Protein AF-A0A1J3IBA2-F1 (afdb_monomer)

Secondary structure (DSSP, 8-state):
-----------PSS--S-EEEEEEEEEETTEEEEEEEEEE-GGGSPP--SSPPPPPEEEEEEEEEEETTEEEEEEEEEEEEE----

Radius of gyration: 15.35 Å; Cα contacts (8 Å, |Δi|>4): 121; chains: 1; bounding box: 49×23×36 Å

Structure (mmCIF, N/CA/C/O backbone):
data_AF-A0A1J3IBA2-F1
#
_entry.id   AF-A0A1J3IBA2-F1
#
loop_
_atom_site.group_PDB
_atom_site.id
_atom_site.type_symbol
_atom_site.label_atom_id
_atom_site.label_alt_id
_atom_site.label_comp_id
_atom_site.label_asym_id
_atom_site.label_entity_id
_atom_site.label_seq_id
_atom_site.pdbx_PDB_ins_code
_atom_site.Cartn_x
_atom_site.Cartn_y
_atom_site.Cartn_z
_atom_site.occupancy
_atom_site.B_iso_or_equiv
_atom_site.auth_seq_id
_atom_site.auth_comp_id
_atom_site.auth_asym_id
_atom_site.auth_atom_id
_atom_site.pdbx_PDB_model_num
ATOM 1 N N . PRO A 1 1 ? -0.059 5.723 13.809 1.00 87.94 1 PRO A N 1
ATOM 2 C CA . PRO A 1 1 ? 0.774 4.494 13.871 1.00 87.94 1 PRO A CA 1
ATOM 3 C C . PRO A 1 1 ? 2.025 4.689 13.003 1.00 87.94 1 PRO A C 1
ATOM 5 O O . PRO A 1 1 ? 1.973 5.494 12.076 1.00 87.94 1 PRO A O 1
ATOM 8 N N . MET A 1 2 ? 3.121 3.987 13.301 1.00 93.44 2 MET A N 1
ATOM 9 C CA . MET A 1 2 ? 4.291 3.878 12.422 1.00 93.44 2 MET A CA 1
ATOM 10 C C . MET A 1 2 ? 4.632 2.395 12.286 1.00 93.44 2 MET A C 1
ATOM 12 O O . MET A 1 2 ? 4.859 1.754 13.306 1.00 93.44 2 MET A O 1
ATOM 16 N N . TRP A 1 3 ? 4.644 1.878 11.057 1.00 94.44 3 TRP A N 1
ATOM 17 C CA . TRP A 1 3 ? 5.049 0.495 10.773 1.00 94.44 3 TRP A CA 1
ATOM 18 C C . TRP A 1 3 ? 6.530 0.431 10.411 1.00 94.44 3 TRP A C 1
ATOM 20 O O . TRP A 1 3 ? 7.293 -0.233 11.096 1.00 94.44 3 TRP A O 1
ATOM 30 N N . ASN A 1 4 ? 6.961 1.211 9.411 1.00 93.69 4 ASN A N 1
ATOM 31 C CA . ASN A 1 4 ? 8.351 1.220 8.929 1.00 93.69 4 ASN A CA 1
ATOM 32 C C . ASN A 1 4 ? 8.875 -0.194 8.603 1.00 93.69 4 ASN A C 1
ATOM 34 O O . ASN A 1 4 ? 10.018 -0.523 8.909 1.00 93.69 4 ASN A O 1
ATOM 38 N N . GLU A 1 5 ? 8.020 -1.015 7.998 1.00 95.19 5 GLU A N 1
ATOM 39 C CA . GLU A 1 5 ? 8.322 -2.384 7.586 1.00 95.19 5 GLU A CA 1
ATOM 40 C C . GLU A 1 5 ? 8.528 -2.446 6.071 1.00 95.19 5 GLU A C 1
ATOM 42 O O . GLU A 1 5 ? 7.849 -1.741 5.318 1.00 95.19 5 GLU A O 1
ATOM 47 N N . ASP A 1 6 ? 9.435 -3.321 5.639 1.00 93.00 6 ASP A N 1
ATOM 48 C CA . ASP A 1 6 ? 9.636 -3.653 4.232 1.00 93.00 6 ASP A CA 1
ATOM 49 C C . ASP A 1 6 ? 8.957 -4.993 3.931 1.00 93.00 6 ASP A C 1
ATOM 51 O O . ASP A 1 6 ? 9.234 -6.008 4.573 1.00 93.00 6 ASP A O 1
ATOM 55 N N . LEU A 1 7 ? 8.069 -4.997 2.935 1.00 95.12 7 LEU A N 1
ATOM 56 C CA . LEU A 1 7 ? 7.347 -6.183 2.480 1.00 95.12 7 LEU A CA 1
ATOM 57 C C . LEU A 1 7 ? 7.762 -6.521 1.048 1.00 95.12 7 LEU A C 1
ATOM 59 O O . LEU A 1 7 ? 7.878 -5.635 0.202 1.00 95.12 7 LEU A O 1
ATOM 63 N N . MET A 1 8 ? 7.956 -7.811 0.771 1.00 94.31 8 MET A N 1
ATOM 64 C CA . MET A 1 8 ? 8.284 -8.326 -0.556 1.00 94.31 8 MET A CA 1
ATOM 65 C C . MET A 1 8 ? 7.221 -9.325 -0.994 1.00 94.31 8 MET A C 1
ATOM 67 O O . MET A 1 8 ? 6.894 -10.258 -0.262 1.00 94.31 8 MET A O 1
ATOM 71 N N . PHE A 1 9 ? 6.715 -9.139 -2.209 1.00 92.94 9 PHE A N 1
ATOM 72 C CA . PHE A 1 9 ? 5.726 -10.013 -2.823 1.00 92.94 9 PHE A CA 1
ATOM 73 C C . PHE A 1 9 ? 6.304 -10.595 -4.108 1.00 92.94 9 PHE A C 1
ATOM 75 O O . PHE A 1 9 ? 6.980 -9.897 -4.860 1.00 92.94 9 PHE A O 1
ATOM 82 N N . VAL A 1 10 ? 6.031 -11.874 -4.357 1.00 93.31 10 VAL A N 1
ATOM 83 C CA . VAL A 1 10 ? 6.406 -12.558 -5.598 1.00 93.31 10 VAL A CA 1
ATOM 84 C C . VAL A 1 10 ? 5.121 -12.926 -6.322 1.00 93.31 10 VAL A C 1
ATOM 86 O O . VAL A 1 10 ? 4.283 -13.639 -5.775 1.00 93.31 10 VAL A O 1
ATOM 89 N N . ALA A 1 11 ? 4.967 -12.423 -7.541 1.00 91.25 11 ALA A N 1
ATOM 90 C CA . ALA A 1 11 ? 3.818 -12.665 -8.402 1.00 91.25 11 ALA A CA 1
ATOM 91 C C . ALA A 1 11 ? 4.285 -12.830 -9.856 1.00 91.25 11 ALA A C 1
ATOM 93 O O . ALA A 1 11 ? 5.380 -12.391 -10.213 1.00 91.25 11 ALA A O 1
ATOM 94 N N . ALA A 1 12 ? 3.474 -13.487 -10.684 1.00 91.44 12 ALA A N 1
ATOM 95 C CA . ALA A 1 12 ? 3.767 -13.666 -12.103 1.00 91.44 12 ALA A CA 1
ATOM 96 C C . ALA A 1 12 ? 3.313 -12.442 -12.914 1.00 91.44 12 ALA A C 1
ATOM 98 O O . ALA A 1 12 ? 2.238 -11.904 -12.663 1.00 91.44 12 ALA A O 1
ATOM 99 N N . GLU A 1 13 ? 4.116 -12.025 -13.895 1.00 88.06 13 GLU A N 1
ATOM 100 C CA . GLU A 1 13 ? 3.691 -11.052 -14.908 1.00 88.06 13 GLU A CA 1
ATOM 101 C C . GLU A 1 13 ? 2.947 -11.754 -16.062 1.00 88.06 13 GLU A C 1
ATOM 103 O O . GLU A 1 13 ? 3.296 -12.893 -16.397 1.00 88.06 13 GLU A O 1
ATOM 108 N N . PRO A 1 14 ? 1.971 -11.081 -16.710 1.00 90.12 14 PRO A N 1
ATOM 109 C CA . PRO A 1 14 ? 1.559 -9.681 -16.521 1.00 90.12 14 PRO A CA 1
ATOM 110 C C . PRO A 1 14 ? 0.674 -9.456 -15.284 1.00 90.12 14 PRO A C 1
ATOM 112 O O . PRO A 1 14 ? -0.095 -10.325 -14.892 1.00 90.12 14 PRO A O 1
ATOM 115 N N . PHE A 1 15 ? 0.761 -8.262 -14.690 1.00 89.12 15 PHE A N 1
ATOM 116 C CA . PHE A 1 15 ? -0.107 -7.879 -13.575 1.00 89.12 15 PHE A CA 1
ATOM 117 C C . PHE A 1 15 ? -1.440 -7.337 -14.089 1.00 89.12 15 PHE A C 1
ATOM 119 O O . PHE A 1 15 ? -1.488 -6.240 -14.651 1.00 89.12 15 PHE A O 1
ATOM 126 N N . GLU A 1 16 ? -2.513 -8.093 -13.877 1.00 89.00 16 GLU A N 1
ATOM 127 C CA . GLU A 1 16 ? -3.877 -7.670 -14.209 1.00 89.00 16 GLU A CA 1
ATOM 128 C C . GLU A 1 16 ? -4.565 -7.014 -13.004 1.00 89.00 16 GLU A C 1
ATOM 130 O O . GLU A 1 16 ? -5.311 -6.043 -13.164 1.00 89.00 16 GLU A O 1
ATOM 135 N N . GLU A 1 17 ? -4.270 -7.480 -11.785 1.00 92.38 17 GLU A N 1
ATOM 136 C CA . GLU A 1 17 ? -4.814 -6.902 -10.559 1.00 92.38 17 GLU A CA 1
ATOM 137 C C . GLU A 1 17 ? -3.929 -5.795 -9.949 1.00 92.38 17 GLU A C 1
ATOM 139 O O . GLU A 1 17 ? -2.695 -5.833 -10.022 1.00 92.38 17 GLU A O 1
ATOM 144 N N . PRO A 1 18 ? -4.536 -4.788 -9.291 1.00 94.81 18 PRO A N 1
ATOM 145 C CA . PRO A 1 18 ? -3.797 -3.824 -8.484 1.00 94.81 18 PRO A CA 1
ATOM 146 C C . PRO A 1 18 ? -3.297 -4.454 -7.175 1.00 94.81 18 PRO A C 1
ATOM 148 O O . PRO A 1 18 ? -3.905 -5.378 -6.634 1.00 94.81 18 PRO A O 1
ATOM 151 N N . LEU A 1 19 ? -2.262 -3.860 -6.577 1.00 94.81 19 LEU A N 1
ATOM 152 C CA . LEU A 1 19 ? -1.952 -4.105 -5.170 1.00 94.81 19 LEU A CA 1
ATOM 153 C C . LEU A 1 19 ? -3.058 -3.486 -4.309 1.00 94.81 19 LEU A C 1
ATOM 155 O O . LEU A 1 19 ? -3.231 -2.265 -4.290 1.00 94.81 19 LEU A O 1
ATOM 159 N N . ILE A 1 20 ? -3.796 -4.331 -3.593 1.00 95.25 20 ILE A N 1
ATOM 160 C CA . ILE A 1 20 ? -4.783 -3.906 -2.603 1.00 95.25 20 ILE A CA 1
ATOM 161 C C . ILE A 1 20 ? -4.131 -3.915 -1.225 1.00 95.25 20 ILE A C 1
ATOM 163 O O . ILE A 1 20 ? -3.679 -4.956 -0.757 1.00 95.25 20 ILE A O 1
ATOM 167 N N . LEU A 1 21 ? -4.133 -2.766 -0.553 1.00 95.50 21 LEU A N 1
ATOM 168 C CA . LEU A 1 21 ? -3.703 -2.652 0.839 1.00 95.50 21 LEU A CA 1
ATOM 169 C C . LEU A 1 21 ? -4.891 -2.262 1.710 1.00 95.50 21 LEU A C 1
ATOM 171 O O . LEU A 1 21 ? -5.556 -1.260 1.437 1.00 95.50 21 LEU A O 1
ATOM 175 N N . SER A 1 22 ? -5.152 -3.042 2.760 1.00 94.31 22 SER A N 1
ATOM 176 C CA . SER A 1 22 ? -6.096 -2.713 3.829 1.00 94.31 22 SER A CA 1
ATOM 177 C C . SER A 1 22 ? -5.351 -2.335 5.103 1.00 94.31 22 SER A C 1
ATOM 179 O O . SER A 1 22 ? -4.352 -2.946 5.470 1.00 94.31 22 SER A O 1
ATOM 181 N N . VAL A 1 23 ? -5.856 -1.313 5.791 1.00 94.38 23 VAL A N 1
ATOM 182 C CA . VAL A 1 23 ? -5.497 -1.042 7.183 1.00 94.38 23 VAL A CA 1
ATOM 183 C C . VAL A 1 23 ? -6.631 -1.558 8.047 1.00 94.38 23 VAL A C 1
ATOM 185 O O . VAL A 1 23 ? -7.786 -1.171 7.851 1.00 94.38 23 VAL A O 1
ATOM 188 N N . GLU A 1 24 ? -6.294 -2.431 8.987 1.00 93.44 24 GLU A N 1
ATOM 189 C CA . GLU A 1 24 ? -7.253 -3.144 9.826 1.00 93.44 24 GLU A CA 1
ATOM 190 C C . GLU A 1 24 ? -6.921 -2.942 11.306 1.00 93.44 24 GLU A C 1
ATOM 192 O O . GLU A 1 24 ? -5.752 -2.825 11.681 1.00 93.44 24 GLU A O 1
ATOM 197 N N . ASP A 1 25 ? -7.959 -2.872 12.135 1.00 92.06 25 ASP A N 1
ATOM 198 C CA . ASP A 1 25 ? -7.868 -2.829 13.590 1.00 92.06 25 ASP A CA 1
ATOM 199 C C . ASP A 1 25 ? -8.313 -4.170 14.176 1.00 92.06 25 ASP A C 1
ATOM 201 O O . ASP A 1 25 ? -9.457 -4.598 13.990 1.00 92.06 25 ASP A O 1
ATOM 205 N N . ARG A 1 26 ? -7.412 -4.834 14.901 1.00 93.12 26 ARG A N 1
ATOM 206 C CA . ARG A 1 26 ? -7.701 -6.097 15.581 1.00 93.12 26 ARG A CA 1
ATOM 207 C C . ARG A 1 26 ? -8.357 -5.815 16.925 1.00 93.12 26 ARG A C 1
ATOM 209 O O . ARG A 1 26 ? -7.697 -5.764 17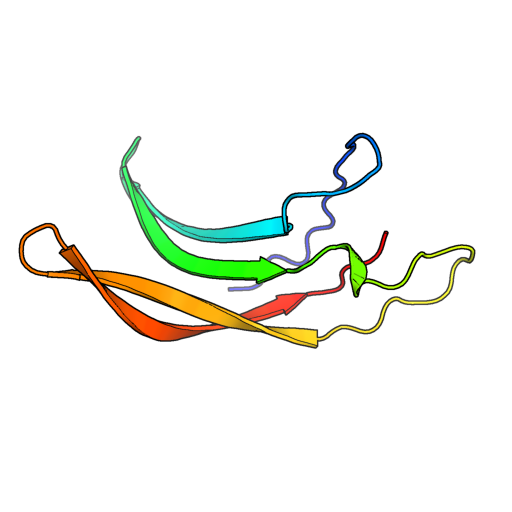.963 1.00 93.12 26 ARG A O 1
ATOM 216 N N . VAL A 1 27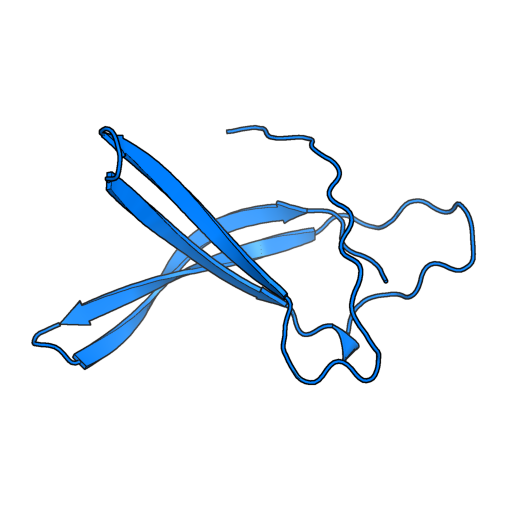 ? -9.676 -5.677 16.907 1.00 94.19 27 VAL A N 1
ATOM 217 C CA . VAL A 1 27 ? -10.463 -5.329 18.099 1.00 94.19 27 VAL A CA 1
ATOM 218 C C . VAL A 1 27 ? -10.669 -6.509 19.057 1.00 94.19 27 VAL A C 1
ATOM 220 O O . VAL A 1 27 ? -10.888 -6.299 20.249 1.00 94.19 27 VAL A O 1
ATOM 223 N N . ALA A 1 28 ? -10.621 -7.753 18.566 1.00 93.50 28 ALA A N 1
ATOM 224 C CA . ALA A 1 28 ? -10.684 -8.971 19.381 1.00 93.50 28 ALA A CA 1
ATOM 225 C C . ALA A 1 28 ? -10.065 -10.169 18.628 1.00 93.50 28 ALA A C 1
ATOM 227 O O . ALA A 1 28 ? -9.837 -10.080 17.420 1.00 93.50 28 ALA A O 1
ATOM 228 N N . PRO A 1 29 ? -9.806 -11.316 19.291 1.00 94.06 29 PRO A N 1
ATOM 229 C CA . PRO A 1 29 ? -9.403 -12.534 18.592 1.00 94.06 29 PRO A CA 1
ATOM 230 C C . PRO A 1 29 ? -10.405 -12.889 17.487 1.00 94.06 29 PRO A C 1
ATOM 232 O O . PRO A 1 29 ? -11.606 -12.968 17.741 1.00 94.06 29 PRO A O 1
ATOM 235 N N . ASN A 1 30 ? -9.906 -13.099 16.267 1.00 89.81 30 ASN A N 1
ATOM 236 C CA . ASN A 1 30 ? -10.703 -13.387 15.067 1.00 89.81 30 ASN A CA 1
ATOM 237 C C . ASN A 1 30 ? -11.722 -12.294 14.687 1.00 89.81 30 ASN A C 1
ATOM 239 O O . ASN A 1 30 ? -12.697 -12.578 13.990 1.00 89.81 30 ASN A O 1
ATOM 243 N N . LYS A 1 31 ? -11.524 -11.054 15.148 1.00 92.31 31 LYS A N 1
ATOM 244 C CA . LYS A 1 31 ? -12.356 -9.910 14.778 1.00 92.31 31 LYS A CA 1
ATOM 245 C C . LYS A 1 31 ? -11.468 -8.732 14.394 1.00 92.31 31 LYS A C 1
ATOM 247 O O . LYS A 1 31 ? -10.981 -8.010 15.264 1.00 92.31 31 LYS A O 1
ATOM 252 N N . ASP A 1 32 ? -11.336 -8.536 13.090 1.00 92.19 32 ASP A N 1
ATOM 253 C CA . ASP A 1 32 ? -10.621 -7.415 12.490 1.00 92.19 32 ASP A CA 1
ATOM 254 C C . ASP A 1 32 ? -11.632 -6.445 11.846 1.00 92.19 32 ASP A C 1
ATOM 256 O O . ASP A 1 32 ? -12.561 -6.860 11.145 1.00 92.19 32 ASP A O 1
ATOM 260 N N . GLU A 1 33 ? -11.494 -5.144 12.115 1.00 90.62 33 GLU A N 1
ATOM 261 C CA . GLU A 1 33 ? -12.269 -4.085 11.463 1.00 90.62 33 GLU A CA 1
ATOM 262 C C . GLU A 1 33 ? -11.420 -3.384 10.404 1.00 90.62 33 GLU A C 1
ATOM 264 O O . GLU A 1 33 ? -10.351 -2.854 10.689 1.00 90.62 33 GLU A O 1
ATOM 269 N N . VAL A 1 34 ? -11.933 -3.284 9.179 1.00 91.12 34 VAL A N 1
ATOM 270 C CA . VAL A 1 34 ? -11.262 -2.540 8.109 1.00 91.12 34 VAL A CA 1
ATOM 271 C C . VAL A 1 34 ? -11.454 -1.036 8.309 1.00 91.12 34 VAL A C 1
ATOM 273 O O . VAL A 1 34 ? -12.557 -0.501 8.155 1.00 91.12 34 VAL A O 1
ATOM 276 N N . LEU A 1 35 ? -10.357 -0.336 8.587 1.00 91.38 35 LEU A N 1
ATOM 277 C CA . LEU A 1 35 ? -10.324 1.118 8.743 1.00 91.38 35 LEU A CA 1
ATOM 278 C C . LEU A 1 35 ? -10.282 1.847 7.393 1.00 91.38 35 LEU A C 1
ATOM 280 O O . LEU A 1 35 ? -10.837 2.938 7.267 1.00 91.38 35 LEU A O 1
ATOM 284 N N . GLY A 1 36 ? -9.665 1.243 6.375 1.00 93.75 36 GLY A N 1
ATOM 285 C CA . GLY A 1 36 ? -9.639 1.772 5.012 1.00 93.75 36 GLY A CA 1
ATOM 286 C C . GLY A 1 36 ? -8.805 0.917 4.060 1.00 93.75 36 GLY A C 1
ATOM 287 O O . GLY A 1 36 ? -8.052 0.047 4.496 1.00 93.75 36 GLY A O 1
ATOM 288 N N . ARG A 1 37 ? -8.954 1.154 2.754 1.00 94.38 37 ARG A N 1
ATOM 289 C CA . ARG A 1 37 ? -8.255 0.434 1.681 1.00 94.38 37 ARG A CA 1
ATOM 290 C C . ARG A 1 37 ? -7.719 1.378 0.612 1.00 94.38 37 ARG A C 1
ATOM 292 O O . ARG A 1 37 ? -8.324 2.412 0.358 1.00 94.38 37 ARG A O 1
ATOM 299 N N . CYS A 1 38 ? -6.636 1.008 -0.056 1.00 94.88 38 CYS A N 1
ATOM 300 C CA . CYS A 1 38 ? -6.233 1.629 -1.315 1.00 94.88 38 CYS A CA 1
ATOM 301 C C . CYS A 1 38 ? -5.899 0.561 -2.360 1.00 94.88 38 CYS A C 1
ATOM 303 O O . CYS A 1 38 ? -5.407 -0.517 -2.026 1.00 94.88 38 CYS A O 1
ATOM 305 N N . ALA A 1 39 ? -6.196 0.871 -3.621 1.00 94.81 39 ALA A N 1
ATOM 306 C CA . ALA A 1 39 ? -5.847 0.054 -4.774 1.00 94.81 39 ALA A CA 1
ATOM 307 C C . ALA A 1 39 ? -4.768 0.777 -5.583 1.00 94.81 39 ALA A C 1
ATOM 309 O O . ALA A 1 39 ? -4.975 1.908 -6.025 1.00 94.81 39 ALA A O 1
ATOM 310 N N . ILE A 1 40 ? -3.611 0.143 -5.756 1.00 95.12 40 ILE A N 1
ATOM 311 C CA . ILE A 1 40 ? -2.454 0.708 -6.451 1.00 95.12 40 ILE A CA 1
ATOM 312 C C . ILE A 1 40 ? -2.250 -0.064 -7.759 1.00 95.12 40 ILE A C 1
ATOM 314 O O . ILE A 1 40 ? -1.825 -1.221 -7.718 1.00 95.12 40 ILE A O 1
ATOM 318 N N . PRO A 1 41 ? -2.546 0.536 -8.926 1.00 94.56 41 PRO A N 1
ATOM 319 C CA . PRO A 1 41 ? -2.302 -0.118 -10.204 1.00 94.56 41 PRO A CA 1
ATOM 320 C C . PRO A 1 41 ? -0.799 -0.313 -10.422 1.00 94.56 41 PRO A C 1
ATOM 322 O O . PRO A 1 41 ? -0.040 0.658 -10.475 1.00 94.56 41 PRO A O 1
ATOM 325 N N . LEU A 1 42 ? -0.377 -1.568 -10.575 1.00 93.69 42 LEU A N 1
ATOM 326 C CA . LEU A 1 42 ? 1.040 -1.933 -10.664 1.00 93.69 42 LEU A CA 1
ATOM 327 C C . LEU A 1 42 ? 1.713 -1.385 -11.931 1.00 93.69 42 LEU A C 1
ATOM 329 O O . LEU A 1 42 ? 2.893 -1.054 -11.910 1.00 93.69 42 LEU A O 1
ATOM 333 N N . GLN A 1 43 ? 0.946 -1.179 -13.005 1.00 91.06 43 GLN A N 1
ATOM 334 C CA . GLN A 1 43 ? 1.424 -0.605 -14.269 1.00 91.06 43 GLN A CA 1
ATOM 335 C C . GLN A 1 43 ? 1.993 0.823 -14.163 1.00 91.06 43 GLN A C 1
ATOM 337 O O . GLN A 1 43 ? 2.698 1.263 -15.066 1.00 91.06 43 GLN A O 1
ATOM 342 N N . TYR A 1 44 ? 1.674 1.559 -13.092 1.00 89.12 44 TYR A N 1
ATOM 343 C CA . TYR A 1 44 ? 2.159 2.928 -12.867 1.00 89.12 44 TYR A CA 1
ATOM 344 C C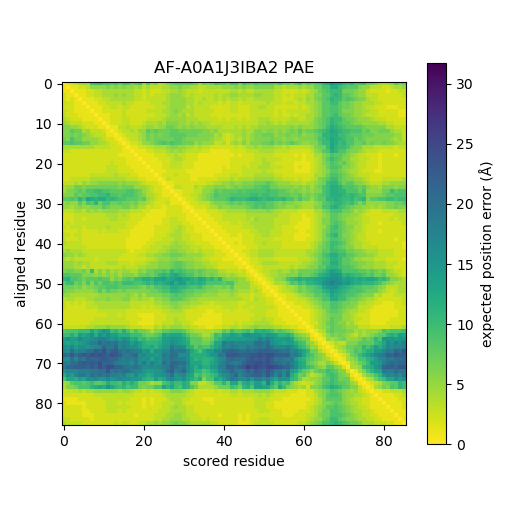 . TYR A 1 44 ? 3.306 3.007 -11.855 1.00 89.12 44 TYR A C 1
ATOM 346 O O . TYR A 1 44 ? 3.712 4.107 -11.473 1.00 89.12 44 TYR A O 1
ATOM 354 N N . LEU A 1 45 ? 3.794 1.861 -11.380 1.00 91.31 45 LEU A N 1
ATOM 355 C CA . LEU A 1 45 ? 4.911 1.802 -10.452 1.00 91.31 45 LEU A CA 1
ATOM 356 C C . LEU A 1 45 ? 6.239 1.776 -11.201 1.00 91.31 45 LEU A C 1
ATOM 358 O O . LEU A 1 45 ? 6.388 1.130 -12.238 1.00 91.31 45 LEU A O 1
ATOM 362 N N . ASP A 1 46 ? 7.219 2.469 -10.631 1.00 89.69 46 ASP A N 1
ATOM 363 C CA . ASP A 1 46 ? 8.575 2.486 -11.156 1.00 89.69 46 ASP A CA 1
ATOM 364 C C . ASP A 1 46 ? 9.222 1.106 -10.954 1.00 89.69 46 ASP A C 1
ATOM 366 O O . ASP A 1 46 ? 9.258 0.587 -9.833 1.00 89.69 46 ASP A O 1
ATOM 370 N N . ARG A 1 47 ? 9.757 0.528 -12.037 1.00 90.38 47 ARG A N 1
ATOM 371 C CA . ARG A 1 47 ? 10.625 -0.656 -11.972 1.00 90.38 47 ARG A CA 1
ATOM 372 C C . ARG A 1 47 ? 12.016 -0.235 -11.516 1.00 90.38 47 ARG A C 1
ATOM 374 O O . ARG A 1 47 ? 12.629 0.659 -12.108 1.00 90.38 47 ARG A O 1
ATOM 381 N N . ARG A 1 48 ? 12.532 -0.881 -10.478 1.00 88.88 48 ARG A N 1
ATOM 382 C CA . ARG A 1 48 ? 13.830 -0.557 -9.893 1.00 88.88 48 ARG A CA 1
ATOM 383 C C . ARG A 1 48 ? 14.917 -1.455 -10.474 1.00 88.88 48 ARG A C 1
ATOM 385 O O . ARG A 1 48 ? 15.077 -2.605 -10.086 1.00 88.88 48 ARG A O 1
ATOM 392 N N . PHE A 1 49 ? 15.719 -0.888 -11.369 1.00 86.44 49 PHE A N 1
ATOM 393 C CA . PHE A 1 49 ? 16.874 -1.570 -11.969 1.00 86.44 49 PHE A CA 1
ATOM 394 C C . PHE A 1 49 ? 18.208 -1.245 -11.282 1.00 86.44 49 PHE A C 1
ATOM 396 O O . PHE A 1 49 ? 19.243 -1.800 -11.644 1.00 86.44 49 PHE A O 1
ATOM 403 N N . ASP A 1 50 ? 18.205 -0.326 -10.316 1.00 89.50 50 ASP A N 1
ATOM 404 C CA . ASP A 1 50 ? 19.398 0.126 -9.606 1.00 89.50 50 ASP A CA 1
ATOM 405 C C . ASP A 1 50 ? 19.159 0.237 -8.091 1.00 89.50 50 ASP A C 1
ATOM 407 O O . ASP A 1 50 ? 18.085 -0.052 -7.568 1.00 89.50 50 ASP A O 1
ATOM 411 N N . HIS A 1 51 ? 20.182 0.659 -7.348 1.00 84.81 51 HIS A N 1
ATOM 412 C CA . HIS A 1 51 ? 20.083 0.829 -5.900 1.00 84.81 51 HIS A CA 1
ATOM 413 C C . HIS A 1 51 ? 19.552 2.204 -5.471 1.00 84.81 51 HIS A C 1
ATOM 415 O O . HIS A 1 51 ? 19.628 2.532 -4.284 1.00 84.81 51 HIS A O 1
ATOM 421 N N . LYS A 1 52 ? 18.974 3.013 -6.371 1.00 87.19 52 LYS A N 1
ATOM 422 C CA . LYS A 1 52 ? 18.484 4.341 -5.982 1.00 87.19 52 LYS A CA 1
ATOM 423 C C . LYS A 1 52 ? 17.318 4.244 -4.991 1.00 87.19 52 LYS A C 1
ATOM 425 O O . LYS A 1 52 ? 16.588 3.245 -4.994 1.00 87.19 52 LYS A O 1
ATOM 430 N N . PRO A 1 53 ? 17.149 5.253 -4.119 1.00 84.69 53 PRO A N 1
ATOM 431 C CA . PRO A 1 53 ? 16.001 5.333 -3.229 1.00 84.69 53 PRO A CA 1
ATOM 432 C C . PRO A 1 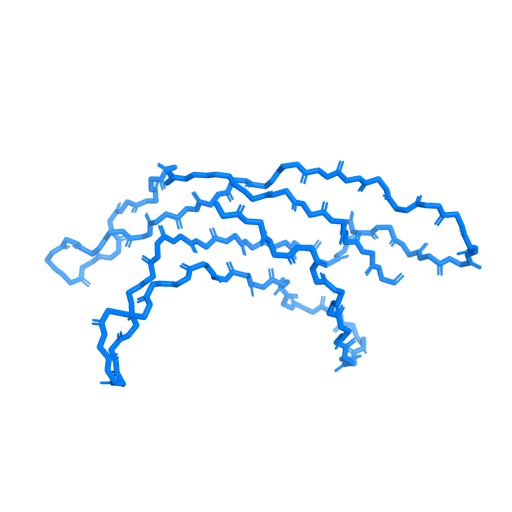53 ? 14.689 5.452 -4.007 1.00 84.69 53 PRO A C 1
ATOM 434 O O . PRO A 1 53 ? 14.591 6.219 -4.963 1.00 84.69 53 PRO A O 1
ATOM 437 N N . VAL A 1 54 ? 13.665 4.736 -3.548 1.00 89.62 54 VAL A N 1
ATOM 438 C CA . VAL A 1 54 ? 12.298 4.878 -4.055 1.00 89.62 54 VAL A CA 1
ATOM 439 C C . VAL A 1 54 ? 11.645 6.076 -3.373 1.00 89.62 54 VAL A C 1
ATOM 441 O O . VAL A 1 54 ? 11.673 6.198 -2.143 1.00 89.62 54 VAL A O 1
ATOM 444 N N . ASN A 1 55 ? 11.043 6.963 -4.165 1.00 90.75 55 ASN A N 1
ATOM 445 C CA . ASN A 1 55 ? 10.320 8.112 -3.634 1.00 90.75 55 ASN A CA 1
ATOM 446 C C . ASN A 1 55 ? 9.109 7.648 -2.825 1.00 90.75 55 ASN A C 1
ATOM 448 O O . ASN A 1 55 ? 8.314 6.824 -3.279 1.00 90.75 55 ASN A O 1
ATOM 452 N N . SER A 1 56 ? 8.948 8.207 -1.629 1.00 94.06 56 SER A N 1
ATOM 453 C CA . SER A 1 56 ? 7.772 7.940 -0.814 1.00 94.06 56 SER A CA 1
ATOM 454 C C . SER A 1 56 ? 6.609 8.839 -1.216 1.00 94.06 56 SER A C 1
ATOM 456 O O . SER A 1 56 ? 6.80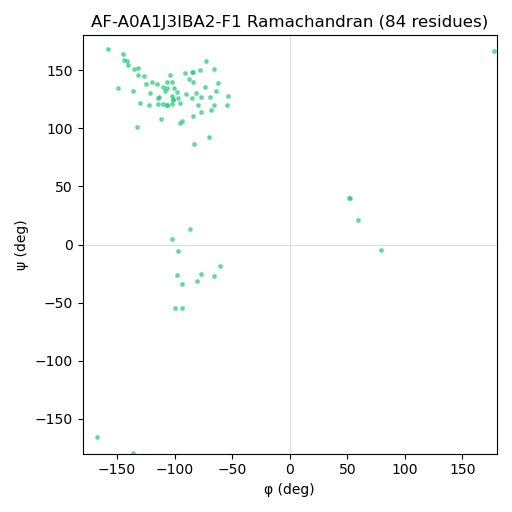0 9.972 -1.663 1.00 94.06 56 SER A O 1
ATOM 458 N N . ARG A 1 57 ? 5.385 8.328 -1.075 1.00 94.62 57 ARG A N 1
ATOM 459 C CA . ARG A 1 57 ? 4.151 9.050 -1.407 1.00 94.62 57 ARG A CA 1
ATOM 460 C C . ARG A 1 57 ? 3.072 8.763 -0.367 1.00 94.62 57 ARG A C 1
ATOM 462 O O . ARG A 1 57 ? 3.084 7.720 0.288 1.00 94.62 57 ARG A O 1
ATOM 469 N N . TRP A 1 58 ? 2.138 9.699 -0.223 1.00 96.81 58 TRP A N 1
ATOM 470 C CA . TRP A 1 58 ? 0.914 9.492 0.547 1.00 96.81 58 TRP A CA 1
ATOM 471 C C . TRP A 1 58 ? -0.184 8.939 -0.358 1.00 96.81 58 TRP A C 1
ATOM 473 O O . TRP A 1 58 ? -0.476 9.525 -1.398 1.00 96.81 58 TRP A O 1
ATOM 483 N N . TYR A 1 59 ? -0.820 7.855 0.072 1.00 95.56 59 TYR A N 1
ATOM 484 C CA . TYR A 1 59 ? -1.960 7.237 -0.596 1.00 95.56 59 TYR A CA 1
ATOM 485 C C . TYR A 1 59 ? -3.211 7.455 0.249 1.00 95.56 59 TYR A C 1
ATOM 487 O O . TYR A 1 59 ? -3.167 7.302 1.471 1.00 95.56 59 TYR A O 1
ATOM 495 N N . ASN A 1 60 ? -4.318 7.834 -0.389 1.00 95.56 60 ASN A N 1
ATOM 496 C CA . ASN A 1 60 ? -5.602 7.946 0.295 1.00 95.56 60 ASN A CA 1
ATOM 497 C C . ASN A 1 60 ? -6.149 6.548 0.581 1.00 95.56 60 ASN A C 1
ATOM 499 O O . ASN A 1 60 ? -6.124 5.685 -0.291 1.00 95.56 60 ASN A O 1
ATOM 503 N N . LEU A 1 61 ? -6.656 6.356 1.793 1.00 95.12 61 LEU A N 1
ATOM 504 C CA . LEU A 1 61 ? -7.411 5.180 2.182 1.00 95.12 61 LEU A CA 1
ATOM 505 C C . LEU A 1 61 ? -8.897 5.501 2.090 1.00 95.12 61 LEU A C 1
ATOM 507 O O . LEU A 1 61 ? -9.374 6.512 2.611 1.00 95.12 61 LEU A O 1
ATOM 511 N N . GLU A 1 62 ? -9.621 4.610 1.443 1.00 92.62 62 GLU A N 1
ATOM 512 C CA . GLU A 1 62 ? -11.050 4.676 1.222 1.00 92.62 62 GLU A CA 1
ATOM 513 C C . GLU A 1 62 ? -11.761 3.667 2.125 1.00 92.62 62 GLU A C 1
ATOM 515 O O . GLU A 1 62 ? -11.344 2.512 2.237 1.00 92.62 62 GLU A O 1
ATOM 520 N N . LYS A 1 63 ? -12.851 4.080 2.778 1.00 83.19 63 LYS A N 1
ATOM 521 C CA . LYS A 1 63 ? -13.730 3.167 3.520 1.00 83.19 63 LYS A CA 1
ATOM 522 C C . LYS A 1 63 ? -15.012 2.984 2.720 1.00 83.19 63 LYS A C 1
ATOM 524 O O . LYS A 1 63 ? -15.725 3.951 2.451 1.00 83.19 63 LYS A O 1
ATOM 529 N N . HIS A 1 64 ? -15.294 1.740 2.341 1.00 72.62 64 HIS A N 1
ATOM 530 C CA . HIS A 1 64 ? -16.588 1.381 1.773 1.00 72.62 64 HIS A CA 1
ATOM 531 C C . HIS A 1 64 ? -17.590 1.215 2.906 1.00 72.62 64 HIS A C 1
ATOM 533 O O . HIS A 1 64 ? -17.405 0.367 3.781 1.00 72.62 64 HIS A O 1
ATOM 539 N N . ILE A 1 65 ? -18.652 2.011 2.876 1.00 68.06 65 ILE A N 1
ATOM 540 C CA . ILE A 1 65 ? -19.769 1.880 3.807 1.00 68.06 65 ILE A CA 1
ATOM 541 C C . ILE A 1 65 ? -20.861 1.070 3.107 1.00 68.06 65 ILE A C 1
ATOM 543 O O . ILE A 1 65 ? -21.270 1.395 1.989 1.00 68.06 65 ILE A O 1
ATOM 547 N N . MET A 1 66 ? -21.312 -0.004 3.754 1.00 65.00 66 MET A N 1
ATOM 548 C CA . MET A 1 66 ? -22.528 -0.701 3.345 1.00 65.00 66 MET A CA 1
ATOM 549 C C . MET A 1 66 ? -23.726 0.005 3.975 1.00 65.00 66 MET A C 1
ATOM 551 O O . MET A 1 66 ? -23.756 0.193 5.189 1.00 65.00 66 MET A O 1
ATOM 555 N N . VAL A 1 67 ? 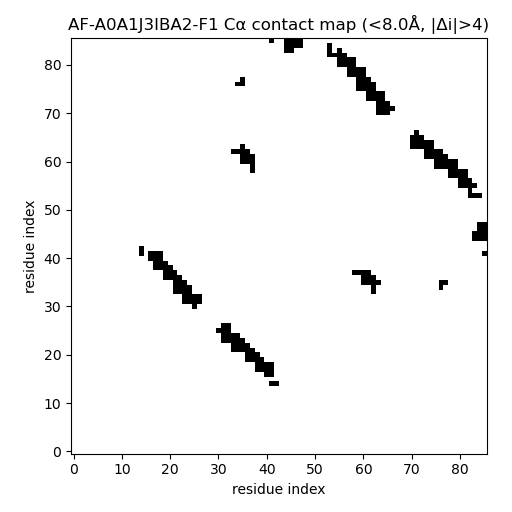-24.701 0.386 3.153 1.00 64.56 67 VAL A N 1
ATOM 556 C CA . VAL A 1 67 ? -26.000 0.903 3.597 1.00 64.56 67 VAL A CA 1
ATOM 557 C C . VAL A 1 67 ? -27.056 -0.006 2.982 1.00 64.56 67 VAL A C 1
ATOM 559 O O . VAL A 1 67 ? -27.087 -0.159 1.764 1.00 64.56 67 VAL A O 1
ATOM 562 N N . ASP A 1 68 ? -27.862 -0.662 3.819 1.00 70.44 68 ASP A N 1
ATOM 563 C CA . ASP A 1 68 ? -28.925 -1.593 3.404 1.00 70.44 68 ASP A CA 1
ATOM 564 C C . ASP A 1 68 ? -28.471 -2.703 2.435 1.00 70.44 68 ASP A C 1
ATOM 566 O O . ASP A 1 68 ? -29.162 -3.055 1.484 1.00 70.44 68 ASP A O 1
ATOM 570 N N . GLY A 1 69 ? -27.277 -3.262 2.662 1.00 66.88 69 GLY A N 1
ATOM 571 C CA . GLY A 1 69 ? -26.721 -4.344 1.836 1.00 66.88 69 GLY A CA 1
ATOM 572 C C . GLY A 1 69 ? -26.101 -3.887 0.509 1.00 66.88 69 GLY A C 1
ATOM 573 O O . GLY A 1 69 ? -25.461 -4.690 -0.168 1.00 66.88 69 GLY A O 1
ATOM 574 N N . GLU A 1 70 ? -26.198 -2.601 0.167 1.00 60.81 70 GLU A N 1
ATOM 575 C CA . GLU A 1 70 ? -25.554 -2.010 -1.006 1.00 60.81 70 GLU A CA 1
ATOM 576 C C . GLU A 1 70 ? -24.267 -1.265 -0.607 1.00 60.81 70 GLU A C 1
ATOM 578 O O . GLU A 1 70 ? -24.232 -0.495 0.358 1.00 60.81 70 GLU A O 1
ATOM 583 N N . LYS A 1 71 ? -23.175 -1.472 -1.361 1.00 65.75 71 LYS A N 1
ATOM 584 C CA . LYS A 1 71 ? -21.946 -0.665 -1.238 1.00 65.75 71 LYS A CA 1
ATOM 585 C C . LYS A 1 71 ? -22.239 0.731 -1.779 1.00 65.75 71 LYS A C 1
ATOM 587 O O . LYS A 1 71 ? -22.138 0.947 -2.984 1.00 65.75 71 LYS A O 1
ATOM 592 N N . LYS A 1 72 ? -22.645 1.655 -0.909 1.00 61.97 72 LYS A N 1
ATOM 593 C CA . LYS A 1 72 ? -23.242 2.915 -1.365 1.00 61.97 72 LYS A CA 1
ATOM 594 C C . LYS A 1 72 ? -22.283 4.092 -1.424 1.00 61.97 72 LYS A C 1
ATOM 596 O O . LYS A 1 72 ? -22.485 4.957 -2.263 1.00 61.97 72 LYS A O 1
ATOM 601 N N . GLU A 1 73 ? -21.212 4.127 -0.630 1.00 63.34 73 GLU A N 1
ATOM 602 C CA . GLU A 1 73 ? -20.283 5.264 -0.668 1.00 63.34 73 GLU A CA 1
ATOM 603 C C . GLU A 1 73 ? -18.843 4.869 -0.332 1.00 63.34 73 GLU A C 1
ATOM 605 O O . GLU A 1 73 ? -18.569 4.164 0.645 1.00 63.34 73 GLU A O 1
ATOM 610 N N . THR A 1 74 ? -17.921 5.383 -1.143 1.00 66.88 74 THR A 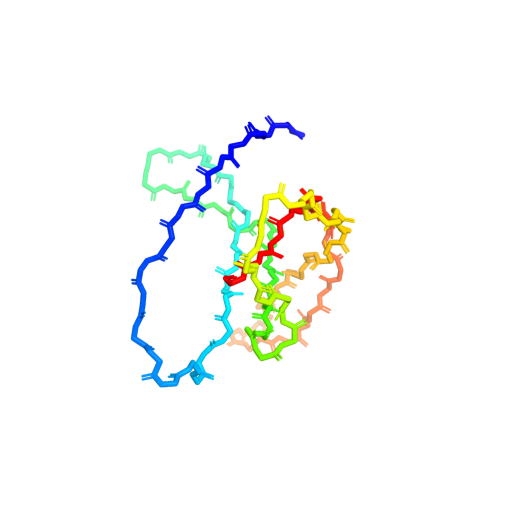N 1
ATOM 611 C CA . THR A 1 74 ? -16.483 5.411 -0.883 1.00 66.88 74 THR A CA 1
ATOM 612 C C . THR A 1 74 ? -16.168 6.754 -0.231 1.00 66.88 74 THR A C 1
ATOM 614 O O . THR A 1 74 ? -16.206 7.787 -0.897 1.00 66.88 74 THR A O 1
ATOM 617 N N . LYS A 1 75 ? -15.894 6.770 1.077 1.00 76.06 75 LYS A N 1
ATOM 618 C CA . LYS A 1 75 ? -15.473 7.997 1.778 1.00 76.06 75 LYS A CA 1
ATOM 619 C C . LYS A 1 75 ? -13.973 7.978 2.019 1.00 76.06 75 LYS A C 1
ATOM 621 O O . LYS A 1 75 ? -13.420 6.940 2.390 1.00 76.06 75 LYS A O 1
ATOM 626 N N . PHE A 1 76 ? -13.331 9.135 1.844 1.00 82.00 76 PHE A N 1
ATOM 627 C CA . PHE A 1 76 ? -11.976 9.352 2.341 1.00 82.00 76 PHE A CA 1
ATOM 628 C C . PHE A 1 76 ? -11.955 9.034 3.838 1.00 82.00 76 PHE A C 1
ATOM 630 O O . PHE A 1 76 ? -12.697 9.641 4.612 1.00 82.00 76 PHE A O 1
ATOM 637 N N . ALA A 1 77 ? -11.131 8.065 4.224 1.00 83.31 77 ALA A N 1
ATOM 638 C CA . ALA A 1 77 ? -10.980 7.643 5.606 1.00 83.31 77 ALA A CA 1
ATOM 639 C C . ALA A 1 77 ? -9.732 8.280 6.222 1.00 83.31 77 ALA A C 1
ATOM 641 O O . ALA A 1 77 ? -9.804 8.936 7.259 1.00 83.31 77 ALA A O 1
ATOM 642 N N . SER A 1 78 ? -8.580 8.098 5.576 1.00 92.44 78 SER A N 1
ATOM 643 C CA . SER A 1 78 ? -7.284 8.578 6.062 1.00 92.44 78 SER A CA 1
ATOM 644 C C . SER A 1 78 ? -6.221 8.487 4.958 1.00 92.44 78 SER A C 1
ATOM 646 O O . SER A 1 78 ? -6.546 8.342 3.778 1.00 92.44 78 SER A O 1
ATOM 648 N N . ARG A 1 79 ? -4.936 8.605 5.313 1.00 95.69 79 ARG A N 1
ATOM 649 C CA . ARG A 1 79 ? -3.812 8.408 4.391 1.00 95.69 79 ARG A CA 1
ATOM 650 C C . ARG A 1 79 ? -2.761 7.486 4.991 1.00 95.69 79 ARG A C 1
ATOM 652 O O . ARG A 1 79 ? -2.560 7.484 6.203 1.00 95.69 79 ARG A O 1
ATOM 659 N N . ILE A 1 80 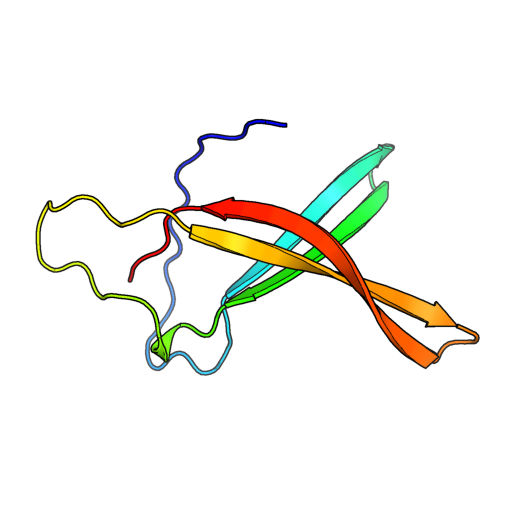? -2.042 6.784 4.123 1.00 96.56 80 ILE A N 1
ATOM 660 C CA . ILE A 1 80 ? -0.882 5.958 4.470 1.00 96.56 80 ILE A CA 1
ATOM 661 C C . ILE A 1 80 ? 0.339 6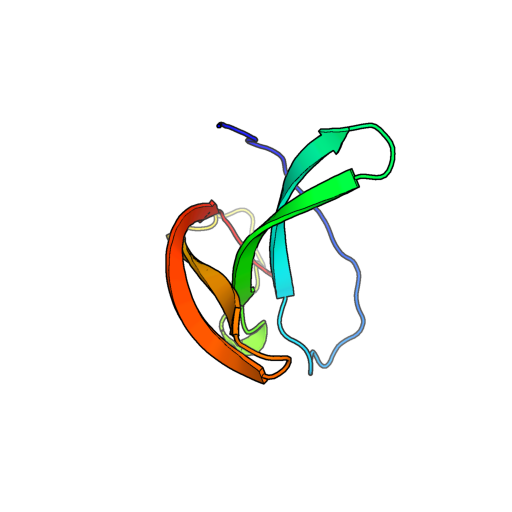.389 3.645 1.00 96.56 80 ILE A C 1
ATOM 663 O O . ILE A 1 80 ? 0.215 6.715 2.463 1.00 96.56 80 ILE A O 1
ATOM 667 N N . HIS A 1 81 ? 1.511 6.454 4.277 1.00 97.25 81 HIS A N 1
ATOM 668 C CA . HIS A 1 81 ? 2.763 6.877 3.646 1.00 97.25 81 HIS A CA 1
ATOM 669 C C . HIS A 1 81 ? 3.628 5.662 3.332 1.00 97.25 81 HIS A C 1
ATOM 671 O O . HIS A 1 81 ? 3.969 4.908 4.240 1.00 97.25 81 HIS A O 1
ATOM 677 N N . MET A 1 82 ? 3.974 5.470 2.059 1.00 96.25 82 MET A N 1
ATOM 678 C CA . MET A 1 82 ? 4.640 4.250 1.592 1.00 96.25 82 MET A CA 1
ATOM 679 C C . MET A 1 82 ? 5.659 4.542 0.493 1.00 96.25 82 MET A C 1
ATOM 681 O O . MET A 1 82 ? 5.570 5.553 -0.209 1.00 96.25 82 MET A O 1
ATOM 685 N N . ARG A 1 83 ? 6.603 3.614 0.323 1.00 95.19 83 ARG A N 1
ATOM 686 C CA . ARG A 1 83 ? 7.474 3.490 -0.852 1.00 95.19 83 ARG A CA 1
ATOM 687 C C . ARG A 1 83 ? 7.097 2.192 -1.551 1.00 95.19 83 ARG A C 1
ATOM 689 O O . ARG A 1 83 ? 7.044 1.162 -0.892 1.00 95.19 83 ARG A O 1
ATOM 696 N N . ILE A 1 84 ? 6.803 2.253 -2.845 1.00 94.75 84 ILE A N 1
ATOM 697 C CA . ILE A 1 84 ? 6.398 1.081 -3.628 1.00 94.75 84 ILE A CA 1
ATOM 698 C C . ILE A 1 84 ? 7.149 1.121 -4.956 1.00 94.75 84 ILE A C 1
ATOM 700 O O . ILE A 1 84 ? 7.193 2.168 -5.601 1.00 94.75 84 ILE A O 1
ATOM 704 N N . CYS A 1 85 ? 7.736 -0.006 -5.340 1.00 94.06 85 CYS A N 1
ATOM 705 C CA . CYS A 1 85 ? 8.379 -0.227 -6.629 1.00 94.06 85 CYS A CA 1
ATOM 706 C C . CYS A 1 85 ? 8.160 -1.676 -7.074 1.00 94.06 85 CYS A C 1
ATOM 708 O O . CYS A 1 85 ? 7.797 -2.522 -6.252 1.00 94.06 85 CYS A O 1
ATOM 710 N N . LEU A 1 86 ? 8.401 -1.925 -8.359 1.00 92.81 86 LEU A N 1
ATOM 711 C CA . LEU A 1 86 ? 8.522 -3.263 -8.940 1.00 92.81 86 LEU A CA 1
ATOM 712 C C . LEU A 1 86 ? 9.993 -3.663 -9.072 1.00 92.81 86 LEU A C 1
ATOM 714 O O . LEU A 1 86 ? 10.816 -2.765 -9.374 1.00 92.81 86 LEU A O 1
#

Mean predicted aligned error: 5.66 Å

Nearest PDB structures (foldseek):
  2cjs-assembly1_B  TM=6.427E-01  e=3.515E-02  Rattus norvegicus
  3b7y-assembly1_A  TM=6.070E-01  e=1.352E+00  Homo sapiens
  1pdg-assembly1_B  TM=2.850E-01  e=5.157E+00  Homo sapiens

InterPro domains:
  IPR000008 C2 domain [PF00168] (1-61)
  IPR000008 C2 domain [PS50004] (1-59)
  IPR035892 C2 domain superfamily [G3DSA:2.60.40.150] (1-86)
  IPR035892 C2 domain superfamily [SSF49562] (1-86)
  IPR047259 QUIRKY-like [PTHR31425] (1-86)

Foldseek 3Di:
DDDPDDDDDDDDDDDPFFDKDWDWDCPDVVDIHTQFIDTHRQVPFAADPDPDDFDKDKDFTWDQDDDPNDSDDTDGRDIDIDGDHD

pLDDT: mean 88.68, std 9.45, range [60.81, 97.25]

Organism: Noccaea caerulescens (NCBI:txid107243)

Sequence (86 aa):
PMWNEDLMFVAAEPFEEPLILSVEDRVAPNKDEVLGRCAIPLQYLDRRFDHKPVNSRWYNLEKHIMVDGEKKETKFASRIHMRICL

Solvent-accessible surface area (backbone atoms only — not comparable to full-atom values): 5780 Å² total; per-residue (Å²): 140,84,81,95,75,90,85,88,85,88,79,73,83,80,78,85,67,52,54,74,49,74,45,69,44,77,82,46,93,97,38,72,44,78,62,22,32,37,77,43,61,58,91,79,45,55,69,66,89,64,90,71,86,70,72,70,46,77,43,66,18,34,30,77,42,72,54,96,88,38,84,71,45,78,40,87,57,51,72,49,79,48,64,74,68,82